Protein AF-A0A7W0QUP5-F1 (afdb_monomer_lite)

Sequence (175 aa):
MPSLPTTVEDLLADPPVVPLPRVHATVRRSDELLGGMLLGGAVVVSLSELVLAGSGELSAFILVAVVASASLLRGRLFPAVRHRAPLLVTGVVGLAAVTVGTLGMAPDMRLSVIVPVLVVLAALVLAAGYAYQNRPPSPYVGRISDILDIVLVVAVVPVACAVLGLYGYFRSLGG

Foldseek 3Di:
DPDDDPDPVSVVDDDDDDDPVVVVVVVVVVVVVLLVVLLVVLVVLLVQLLVLLQVLDPLSLVLLQLQLLLLLLVLVVDPDVSSSVSSPVSSVSNLVSNLVSLPPDDPVSSCVRNVVSVVSVVVSVVVVVVVVPPDDPDPVVNVVSVVSSVVSVVVSVVSVCVVVCVVVVVVVVVD

Secondary structure (DSSP, 8-state):
-PPPP-SHHHHH--PPPPPHHHHHHHHHHHHHHHHHHHHHHHHHHHHHHHHHHTT--HHHHHHHHHHHHHHHHHHHH-SSHHHHHHHHHHHHHHHHHHHHHGGGS-HHHHHHHHHHHHHHHHHHHHHHHHHHSSSPPPHHHHHHHHHHHHHHHHHHHHHHHHHTTHHHHHHHHH-

Radius of gyration: 22.05 Å; chains: 1; bounding box: 61×41×65 Å

Structure (mmCIF, N/CA/C/O backbone):
data_AF-A0A7W0QUP5-F1
#
_entry.id   AF-A0A7W0QUP5-F1
#
loop_
_atom_site.group_PDB
_atom_site.id
_atom_site.type_symbol
_atom_site.label_atom_id
_atom_site.label_alt_id
_atom_site.label_comp_id
_atom_site.la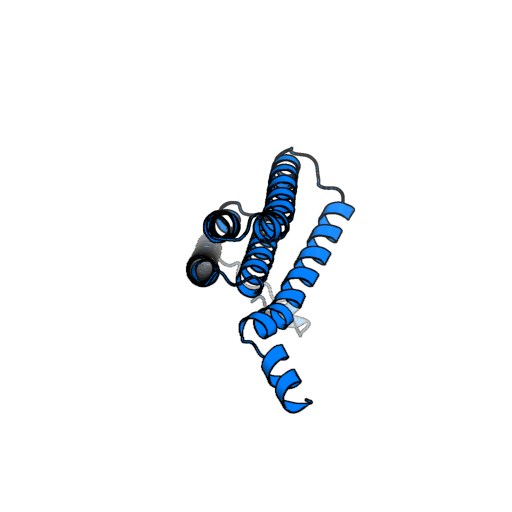bel_asym_id
_atom_site.label_entity_id
_atom_site.label_seq_id
_atom_site.pdbx_PDB_ins_code
_atom_site.Cartn_x
_atom_site.Cartn_y
_atom_site.Cartn_z
_atom_site.occupancy
_atom_site.B_iso_or_equiv
_atom_site.auth_seq_id
_atom_site.auth_comp_id
_atom_site.auth_asym_id
_atom_site.auth_atom_id
_atom_site.pdbx_PDB_model_num
ATOM 1 N N . MET A 1 1 ? -20.511 -13.174 20.845 1.00 61.72 1 MET A N 1
ATOM 2 C CA . MET A 1 1 ? -21.524 -12.618 19.927 1.00 61.72 1 MET A CA 1
ATOM 3 C C . MET A 1 1 ? -22.841 -12.571 20.676 1.00 61.72 1 MET A C 1
ATOM 5 O O . MET A 1 1 ? -23.100 -13.543 21.380 1.00 61.72 1 MET A O 1
ATOM 9 N N . PRO A 1 2 ? -23.617 -11.478 20.603 1.00 72.00 2 PRO A N 1
ATOM 10 C CA . PRO A 1 2 ? -24.980 -11.487 21.122 1.00 72.00 2 PRO A CA 1
ATOM 11 C C . PRO A 1 2 ? -25.784 -12.531 20.340 1.00 72.00 2 PRO A C 1
ATOM 13 O O . PRO A 1 2 ? -25.730 -12.551 19.109 1.00 72.00 2 PRO A O 1
ATOM 16 N N . SER A 1 3 ? -26.452 -13.445 21.040 1.00 79.00 3 SER A N 1
ATOM 17 C CA . SER A 1 3 ? -27.386 -14.375 20.410 1.00 79.00 3 SER A CA 1
ATOM 18 C C . SER A 1 3 ? -28.571 -13.575 19.885 1.00 79.00 3 SER A C 1
ATOM 20 O O . SER A 1 3 ? -29.160 -12.787 20.624 1.00 79.00 3 SER A O 1
ATOM 22 N N . LEU A 1 4 ? -28.897 -13.749 18.605 1.00 81.19 4 LEU A N 1
ATOM 23 C CA . LEU A 1 4 ? -30.141 -13.215 18.065 1.00 81.19 4 LEU A CA 1
ATOM 24 C C . LEU A 1 4 ? -31.293 -13.958 18.751 1.00 81.19 4 LEU A C 1
ATOM 26 O O . LEU A 1 4 ? -31.277 -15.191 18.728 1.00 81.19 4 LEU A O 1
ATOM 30 N N . PRO A 1 5 ? -32.250 -13.252 19.377 1.00 83.12 5 PRO A N 1
ATOM 31 C CA . PRO A 1 5 ? -33.399 -13.906 19.977 1.00 83.12 5 PRO A CA 1
ATOM 32 C C . PRO A 1 5 ? -34.173 -14.607 18.863 1.00 83.12 5 PRO A C 1
ATOM 34 O O . PRO A 1 5 ? -34.521 -13.996 17.851 1.00 83.12 5 PRO A O 1
ATOM 37 N N . THR A 1 6 ? -34.384 -15.910 19.021 1.00 89.38 6 THR A N 1
ATOM 38 C CA . THR A 1 6 ? -35.108 -16.725 18.028 1.00 89.38 6 THR A CA 1
ATOM 39 C C . THR A 1 6 ? -36.518 -17.072 18.488 1.00 89.38 6 THR A C 1
ATOM 41 O O . THR A 1 6 ? -37.324 -17.557 17.698 1.00 89.38 6 THR A O 1
ATOM 44 N N . THR A 1 7 ? -36.829 -16.777 19.751 1.00 88.75 7 THR A N 1
ATOM 45 C CA . THR A 1 7 ? -38.114 -17.039 20.396 1.00 88.75 7 THR A CA 1
ATOM 46 C C . THR A 1 7 ? -38.653 -15.781 21.080 1.00 88.75 7 THR A C 1
ATOM 48 O O . THR A 1 7 ? -37.922 -14.815 21.312 1.00 88.75 7 THR A O 1
ATOM 51 N N . VAL A 1 8 ? -39.953 -15.777 21.388 1.00 84.56 8 VAL A N 1
ATOM 52 C CA . VAL A 1 8 ? -40.603 -14.677 22.123 1.00 84.56 8 VAL A CA 1
ATOM 53 C C . VAL A 1 8 ? -40.108 -14.643 23.571 1.00 84.56 8 VAL A C 1
ATOM 55 O O . VAL A 1 8 ? -39.886 -13.568 24.120 1.00 84.56 8 VAL A O 1
ATOM 58 N N . GLU A 1 9 ? -39.844 -15.806 24.165 1.00 84.00 9 GLU A N 1
ATOM 59 C CA . GLU A 1 9 ? -39.216 -15.935 25.477 1.00 84.00 9 GLU A CA 1
ATOM 60 C C . GLU A 1 9 ? -37.816 -15.301 25.521 1.00 84.00 9 GLU A C 1
ATOM 62 O O . GLU A 1 9 ? -37.514 -14.602 26.485 1.00 84.00 9 GLU A O 1
ATOM 67 N N . ASP A 1 10 ? -36.993 -15.450 24.475 1.00 82.25 10 ASP A N 1
ATOM 68 C CA . ASP A 1 10 ? -35.675 -14.792 24.396 1.00 82.25 10 ASP A CA 1
ATOM 69 C C . ASP A 1 10 ? -35.771 -13.257 24.312 1.00 82.25 10 ASP A C 1
ATOM 71 O O . ASP A 1 10 ? -34.839 -12.566 24.719 1.00 82.25 10 ASP A O 1
ATOM 75 N N . LEU A 1 11 ? -36.870 -12.708 23.776 1.00 81.19 11 LEU A N 1
ATOM 76 C CA . LEU A 1 11 ? -37.118 -11.257 23.744 1.00 81.19 11 LEU A CA 1
ATOM 77 C C . LEU A 1 11 ? -37.536 -10.707 25.111 1.00 81.19 11 LEU A C 1
ATOM 79 O O . LEU A 1 11 ? -37.301 -9.534 25.395 1.00 81.19 11 LEU A O 1
ATOM 83 N N . LEU A 1 12 ? -38.190 -11.535 25.926 1.00 84.44 12 LEU A N 1
ATOM 84 C CA . LEU A 1 12 ? -38.629 -11.187 27.278 1.00 84.44 12 LEU A CA 1
ATOM 85 C C . LEU A 1 12 ? -37.559 -11.486 28.333 1.00 84.44 12 LEU A C 1
ATOM 87 O O . LEU A 1 12 ? -37.640 -10.975 29.450 1.00 84.44 12 LEU A O 1
ATOM 91 N N . ALA A 1 13 ? -36.569 -12.309 27.993 1.00 80.69 13 ALA A N 1
ATOM 92 C CA . ALA A 1 13 ? -35.418 -12.563 28.834 1.00 80.69 13 ALA A CA 1
ATOM 93 C C . ALA A 1 13 ? -34.592 -11.278 29.002 1.00 80.69 13 ALA A C 1
ATOM 95 O O . ALA A 1 13 ? -34.203 -10.646 28.022 1.00 80.69 13 ALA A O 1
ATOM 96 N N . ASP A 1 14 ? -34.290 -10.917 30.251 1.00 78.94 14 ASP A N 1
ATOM 97 C CA . ASP A 1 14 ? -33.365 -9.830 30.586 1.00 78.94 14 ASP A CA 1
ATOM 98 C C . ASP A 1 14 ? -31.997 -10.438 30.940 1.00 78.94 14 ASP A C 1
ATOM 100 O O . ASP A 1 14 ? -31.777 -10.868 32.082 1.00 78.94 14 ASP A O 1
ATOM 104 N N . PRO A 1 15 ? -31.089 -10.617 29.958 1.00 76.81 15 PRO A N 1
ATOM 105 C CA . PRO A 1 15 ? -29.811 -11.254 30.212 1.00 76.81 15 PRO A CA 1
ATOM 106 C C . PRO A 1 15 ? -28.961 -10.397 31.161 1.00 76.81 15 PRO A C 1
ATOM 108 O O . PRO A 1 15 ? -28.947 -9.169 31.061 1.00 76.81 15 PRO A O 1
ATOM 111 N N . PRO A 1 16 ? -28.176 -11.024 32.054 1.00 78.06 16 PRO A N 1
ATOM 112 C CA . PRO A 1 16 ? -27.362 -10.296 33.014 1.00 78.06 16 PRO A CA 1
ATOM 113 C C . PRO A 1 16 ? -26.367 -9.371 32.303 1.00 78.06 16 PRO A C 1
ATOM 115 O O . PRO A 1 16 ? -25.574 -9.805 31.460 1.00 78.06 16 PRO A O 1
ATOM 118 N N . VAL A 1 17 ? -26.387 -8.090 32.680 1.00 79.75 17 VAL A N 1
ATOM 119 C CA . VAL A 1 17 ? -25.511 -7.061 32.111 1.00 79.75 17 VAL A CA 1
ATOM 120 C C . VAL A 1 17 ? -24.048 -7.439 32.342 1.00 79.75 17 VAL A C 1
ATOM 122 O O . VAL A 1 17 ? -23.596 -7.632 33.474 1.00 79.75 17 VAL A O 1
ATOM 125 N N . VAL A 1 18 ? -23.279 -7.537 31.256 1.00 83.81 18 VAL A N 1
ATOM 126 C CA . VAL A 1 18 ? -21.849 -7.849 31.333 1.00 83.81 18 VAL A CA 1
ATOM 127 C C . VAL A 1 18 ? -21.116 -6.688 32.023 1.00 83.81 18 VAL A C 1
ATOM 129 O O . VAL A 1 18 ? -21.274 -5.541 31.602 1.00 83.81 18 VAL A O 1
ATOM 132 N N . PRO A 1 19 ? -20.267 -6.945 33.037 1.00 88.19 19 PRO A N 1
ATOM 133 C CA . PRO A 1 19 ? -19.522 -5.887 33.711 1.00 88.19 19 PRO A CA 1
ATOM 134 C C . PRO A 1 19 ? -18.659 -5.078 32.730 1.00 88.19 19 PRO A C 1
ATOM 136 O O . PRO A 1 19 ? -17.838 -5.657 32.011 1.00 88.19 19 PRO A O 1
ATOM 139 N N . LEU A 1 20 ? -18.772 -3.743 32.759 1.00 87.25 20 LEU A N 1
ATOM 140 C CA . LEU A 1 20 ? -17.989 -2.829 31.908 1.00 87.25 20 LEU A CA 1
ATOM 141 C C . LEU A 1 20 ? -16.476 -3.133 31.88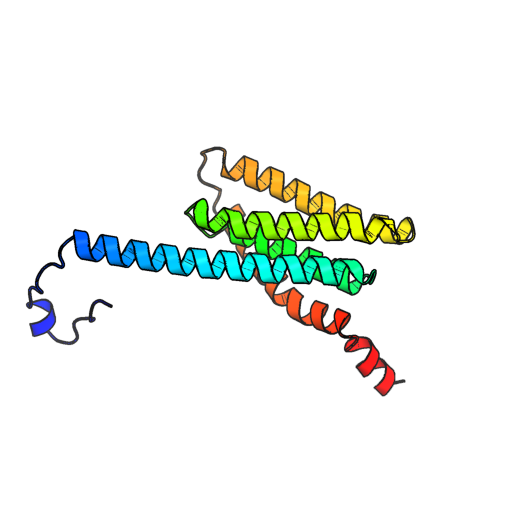7 1.00 87.25 20 LEU A C 1
ATOM 143 O O . LEU A 1 20 ? -15.901 -3.154 30.796 1.00 87.25 20 LEU A O 1
ATOM 147 N N . PRO A 1 21 ? -15.809 -3.461 33.019 1.00 91.62 21 PRO A N 1
ATOM 148 C CA . PRO A 1 21 ? -14.379 -3.780 33.002 1.00 91.62 21 PRO A CA 1
ATOM 149 C C . PRO A 1 21 ? -14.029 -4.988 32.122 1.00 91.62 21 PRO A C 1
ATOM 151 O O . PRO A 1 21 ? -12.985 -4.999 31.468 1.00 91.62 21 PRO A O 1
ATOM 154 N N . ARG A 1 22 ? -14.909 -5.998 32.056 1.00 87.62 22 ARG A N 1
ATOM 155 C CA . ARG A 1 22 ? -14.710 -7.185 31.208 1.00 87.62 22 ARG A CA 1
ATOM 156 C C . ARG A 1 22 ? -14.857 -6.849 29.728 1.00 87.62 22 ARG A C 1
ATOM 158 O O . ARG A 1 22 ? -14.081 -7.349 28.911 1.00 87.62 22 ARG A O 1
ATOM 165 N N . VAL A 1 23 ? -15.809 -5.983 29.384 1.00 88.94 23 VAL A N 1
ATOM 166 C CA . VAL A 1 23 ? -15.987 -5.499 28.008 1.00 88.94 23 VAL A CA 1
ATOM 167 C C . VAL A 1 23 ? -14.752 -4.712 27.567 1.00 88.94 23 VAL A C 1
ATOM 169 O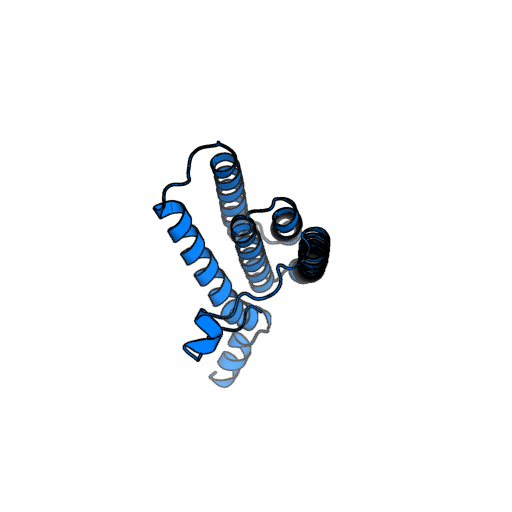 O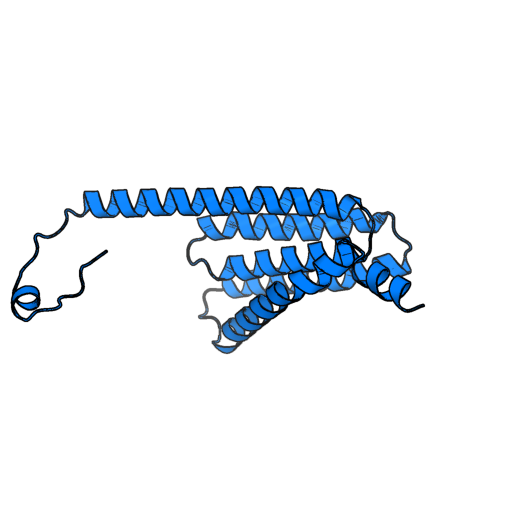 . VAL A 1 23 ? -14.168 -5.036 26.536 1.00 88.94 23 VAL A O 1
ATOM 172 N N . HIS A 1 24 ? -14.278 -3.762 28.379 1.00 90.81 24 HIS A N 1
ATOM 173 C CA . HIS A 1 24 ? -13.074 -2.983 28.070 1.00 90.81 24 HIS A CA 1
ATOM 174 C C . HIS A 1 24 ? -11.824 -3.852 27.898 1.00 90.81 24 HIS A C 1
ATOM 176 O O . HIS A 1 24 ? -11.067 -3.644 26.950 1.00 90.81 24 HIS A O 1
ATOM 182 N N . ALA A 1 25 ? -11.622 -4.856 28.757 1.00 91.44 25 ALA A N 1
ATOM 183 C CA . ALA A 1 25 ? -10.506 -5.792 28.620 1.00 91.44 25 ALA A CA 1
ATOM 184 C C . ALA A 1 25 ? -10.577 -6.593 27.306 1.00 91.44 25 ALA A C 1
ATOM 186 O O . ALA A 1 25 ? -9.564 -6.779 26.632 1.00 91.44 25 ALA A O 1
ATOM 187 N N . THR A 1 26 ? -11.778 -7.021 26.910 1.00 89.12 26 THR A N 1
ATOM 188 C CA . THR A 1 26 ? -11.998 -7.781 25.669 1.00 89.12 26 THR A CA 1
ATOM 189 C C . THR A 1 26 ? -11.769 -6.919 24.426 1.00 89.12 26 THR A C 1
ATOM 191 O O . THR A 1 26 ? -11.104 -7.357 23.484 1.00 89.12 26 THR A O 1
ATOM 194 N N . VAL A 1 27 ? -12.262 -5.675 24.432 1.00 90.75 27 VAL A N 1
ATOM 195 C CA . VAL A 1 27 ? -12.037 -4.700 23.352 1.00 90.75 27 VAL A CA 1
ATOM 196 C C . VAL A 1 27 ? -10.551 -4.394 23.215 1.00 90.75 27 VAL A C 1
ATOM 198 O O . VAL A 1 27 ? -10.016 -4.472 22.114 1.00 90.75 27 VAL A O 1
ATOM 201 N N . ARG A 1 28 ? -9.861 -4.134 24.330 1.00 90.88 28 ARG A N 1
ATOM 202 C CA . ARG A 1 28 ? -8.423 -3.856 24.332 1.00 90.88 28 ARG A CA 1
ATOM 203 C C . ARG A 1 28 ? -7.610 -5.015 23.758 1.00 90.88 28 ARG A C 1
ATOM 205 O O . ARG A 1 28 ? -6.756 -4.789 22.913 1.00 90.88 28 ARG A O 1
ATOM 212 N N . ARG A 1 29 ? -7.892 -6.254 24.170 1.00 91.44 29 ARG A N 1
ATOM 213 C CA . ARG A 1 29 ? -7.196 -7.432 23.630 1.00 91.44 29 ARG A CA 1
ATOM 214 C C . ARG A 1 29 ? -7.430 -7.594 22.127 1.00 91.44 29 ARG A C 1
ATOM 216 O O . ARG A 1 29 ? -6.516 -7.965 21.401 1.00 91.44 29 ARG A O 1
ATOM 223 N N . SER A 1 30 ? -8.647 -7.318 21.665 1.00 90.75 30 SER A N 1
ATOM 224 C CA . SER A 1 30 ? -8.980 -7.369 20.237 1.00 90.75 30 SER A CA 1
ATO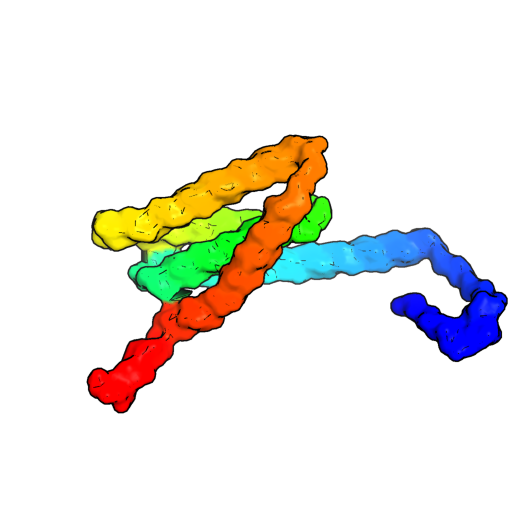M 225 C C . SER A 1 30 ? -8.238 -6.284 19.450 1.00 90.75 30 SER A C 1
ATOM 227 O O . SER A 1 30 ? -7.725 -6.560 18.369 1.00 90.75 30 SER A O 1
ATOM 229 N N . ASP A 1 31 ? -8.123 -5.081 20.016 1.00 89.44 31 ASP A N 1
ATOM 230 C CA . ASP A 1 31 ? -7.366 -3.966 19.440 1.00 89.44 31 ASP A CA 1
ATOM 231 C C . ASP A 1 31 ? -5.861 -4.272 19.353 1.00 89.44 31 ASP A C 1
ATOM 233 O O . ASP A 1 31 ? -5.237 -4.034 18.320 1.00 89.44 31 ASP A O 1
ATOM 237 N N . GLU A 1 32 ? -5.289 -4.881 20.397 1.00 89.81 32 GLU A N 1
ATOM 238 C CA . GLU A 1 32 ? -3.888 -5.321 20.429 1.00 89.81 32 GLU A CA 1
ATOM 239 C C . GLU A 1 32 ? -3.606 -6.412 19.380 1.00 89.81 32 GLU A C 1
ATOM 241 O O . GLU A 1 32 ? -2.605 -6.334 18.666 1.00 89.81 32 GLU A O 1
ATOM 246 N N . LEU A 1 33 ? -4.500 -7.398 19.232 1.00 93.06 33 LEU A N 1
ATOM 247 C CA . LEU A 1 33 ? -4.378 -8.442 18.208 1.00 93.06 33 LEU A CA 1
ATOM 248 C C . LEU A 1 33 ? -4.469 -7.867 16.790 1.00 93.06 33 LEU A C 1
ATOM 250 O O . LEU A 1 33 ? -3.644 -8.208 15.943 1.00 93.06 33 LEU A O 1
ATOM 254 N N . LEU A 1 34 ? -5.435 -6.978 16.539 1.00 89.94 34 LEU A N 1
ATOM 255 C CA . LEU A 1 34 ? -5.582 -6.309 15.247 1.00 89.94 34 LEU A CA 1
ATOM 256 C C . LEU A 1 34 ? -4.342 -5.470 14.920 1.00 89.94 34 LEU A C 1
ATOM 258 O O . LEU A 1 34 ? -3.799 -5.583 13.823 1.00 89.94 34 LEU A O 1
ATOM 262 N N . GLY A 1 35 ? -3.857 -4.683 15.882 1.00 89.31 35 GLY A N 1
ATOM 263 C CA . GLY A 1 35 ? -2.638 -3.892 15.727 1.00 89.31 35 GLY A CA 1
ATOM 264 C C . GLY A 1 35 ? -1.420 -4.764 15.416 1.00 89.31 35 GLY A C 1
ATOM 265 O O . GLY A 1 35 ? -0.651 -4.441 14.512 1.00 89.31 35 GLY A O 1
ATOM 266 N N . GLY A 1 36 ? -1.278 -5.904 16.099 1.00 90.31 36 GLY A N 1
ATOM 267 C CA . GLY A 1 36 ? -0.222 -6.882 15.835 1.00 90.31 36 GLY A CA 1
ATOM 268 C C . GLY A 1 36 ? -0.296 -7.487 14.430 1.00 90.31 36 GLY A C 1
ATOM 269 O O . GLY A 1 36 ? 0.723 -7.558 13.746 1.00 90.31 36 GLY A O 1
ATOM 270 N N . MET A 1 37 ? -1.490 -7.868 13.965 1.00 92.25 37 MET A N 1
ATOM 271 C CA . MET A 1 37 ? -1.693 -8.394 12.607 1.00 92.25 37 MET A CA 1
ATOM 272 C C . MET A 1 37 ? -1.382 -7.349 11.531 1.00 92.25 37 MET A C 1
ATOM 274 O O . MET A 1 37 ? -0.710 -7.662 10.548 1.00 92.25 37 MET A O 1
ATOM 278 N N . LEU A 1 38 ? -1.829 -6.105 11.726 1.00 90.25 38 LEU A N 1
ATOM 279 C CA . LEU A 1 38 ? -1.558 -5.004 10.802 1.00 90.25 38 LEU A CA 1
ATOM 280 C C . LEU A 1 38 ? -0.066 -4.677 10.736 1.00 90.25 38 LEU A C 1
ATOM 282 O O . LEU A 1 38 ? 0.468 -4.507 9.645 1.00 90.25 38 LEU A O 1
ATOM 286 N N . LEU A 1 39 ? 0.616 -4.630 11.883 1.00 90.75 39 LEU A N 1
ATOM 287 C CA . LEU A 1 39 ? 2.056 -4.387 11.945 1.00 90.75 39 LEU A CA 1
ATOM 288 C C . LEU A 1 39 ? 2.838 -5.535 11.301 1.00 90.75 39 LEU A C 1
ATOM 290 O O . LEU A 1 39 ? 3.713 -5.286 10.476 1.00 90.75 39 LEU A O 1
ATOM 294 N N . GLY A 1 40 ? 2.506 -6.785 11.629 1.00 92.44 40 GLY A N 1
ATOM 295 C CA . GLY A 1 40 ? 3.145 -7.957 11.030 1.00 92.44 40 GLY A CA 1
ATOM 296 C C . GLY A 1 40 ? 2.998 -7.973 9.507 1.00 92.44 40 GLY A C 1
ATOM 297 O O . GLY A 1 40 ? 3.989 -8.125 8.795 1.00 92.44 40 GLY A O 1
ATOM 298 N N . GLY A 1 41 ? 1.785 -7.730 9.000 1.00 92.75 41 GLY A N 1
ATOM 299 C CA . GLY A 1 41 ? 1.530 -7.611 7.564 1.00 92.75 41 GLY A CA 1
ATOM 300 C C . GLY A 1 41 ? 2.308 -6.460 6.922 1.00 92.75 41 GLY A C 1
ATOM 301 O O . GLY A 1 41 ? 2.957 -6.659 5.900 1.00 92.75 41 GLY A O 1
ATOM 302 N N . ALA A 1 42 ? 2.309 -5.284 7.553 1.00 91.50 42 ALA A N 1
ATOM 303 C CA . ALA A 1 42 ? 3.061 -4.114 7.104 1.00 91.50 42 ALA A CA 1
ATOM 304 C C . ALA A 1 42 ? 4.562 -4.414 6.960 1.00 91.50 42 ALA A C 1
ATOM 306 O O . ALA A 1 42 ? 5.166 -4.087 5.938 1.00 91.50 42 ALA A O 1
ATOM 307 N N . VAL A 1 43 ? 5.168 -5.092 7.939 1.00 94.81 43 VAL A N 1
ATOM 308 C CA . VAL A 1 43 ? 6.587 -5.481 7.893 1.00 94.81 43 VAL A CA 1
ATOM 309 C C . VAL A 1 43 ? 6.861 -6.451 6.745 1.00 94.81 43 VAL A C 1
ATOM 311 O O . VAL A 1 43 ? 7.786 -6.221 5.968 1.00 94.81 43 VAL A O 1
ATOM 314 N N . VAL A 1 44 ? 6.054 -7.507 6.602 1.00 95.88 44 VAL A N 1
ATOM 315 C CA . VAL A 1 44 ? 6.231 -8.511 5.537 1.00 95.88 44 VAL A CA 1
ATOM 316 C C . VAL A 1 44 ? 6.118 -7.878 4.150 1.00 95.88 44 VAL A C 1
ATOM 318 O O . VAL A 1 44 ? 6.954 -8.146 3.284 1.00 95.88 44 VAL A O 1
ATOM 321 N N . VAL A 1 45 ? 5.121 -7.013 3.945 1.00 94.31 45 VAL A N 1
ATOM 322 C CA . VAL A 1 45 ? 4.935 -6.298 2.676 1.00 94.31 45 VAL A CA 1
ATOM 323 C C . VAL A 1 45 ? 6.121 -5.378 2.407 1.00 94.31 45 VAL A C 1
ATOM 325 O O . VAL A 1 45 ? 6.724 -5.488 1.346 1.00 94.31 45 VAL A O 1
ATOM 328 N N . SER A 1 46 ? 6.529 -4.563 3.382 1.00 93.06 46 SER A N 1
ATOM 329 C CA . SER A 1 46 ? 7.649 -3.621 3.213 1.00 93.06 46 SER A CA 1
ATOM 330 C C . SER A 1 46 ? 8.953 -4.338 2.842 1.00 93.06 46 SER A C 1
ATOM 332 O O . SER A 1 46 ? 9.685 -3.898 1.961 1.00 93.06 46 SER A O 1
ATOM 334 N N . LEU A 1 47 ? 9.248 -5.475 3.484 1.00 95.50 47 LEU A N 1
ATOM 335 C CA . LEU A 1 47 ? 10.424 -6.283 3.148 1.00 95.50 47 LEU A CA 1
ATOM 336 C C . LEU A 1 47 ? 10.329 -6.865 1.734 1.00 95.50 47 LEU A C 1
ATOM 338 O O . LEU A 1 47 ? 11.312 -6.846 0.997 1.00 95.50 47 LEU A O 1
ATOM 342 N N . SER A 1 48 ? 9.148 -7.342 1.342 1.00 93.75 48 SER A N 1
ATOM 343 C CA . SER A 1 48 ? 8.911 -7.876 -0.003 1.00 93.75 48 SER A CA 1
ATOM 344 C C . SER A 1 48 ? 9.079 -6.798 -1.074 1.00 93.75 48 SER A C 1
ATOM 346 O O . SER A 1 48 ? 9.701 -7.051 -2.101 1.00 93.75 48 SER A O 1
ATOM 348 N N . GLU A 1 49 ? 8.591 -5.582 -0.823 1.00 93.00 49 GLU A N 1
ATOM 349 C CA . GLU A 1 49 ? 8.752 -4.429 -1.714 1.00 93.00 49 GLU A CA 1
ATOM 350 C C . GLU A 1 49 ? 10.225 -4.056 -1.905 1.00 93.00 49 GLU A C 1
ATOM 352 O O . GLU A 1 49 ? 10.651 -3.821 -3.034 1.00 93.00 49 GLU A O 1
ATOM 357 N N . LEU A 1 50 ? 11.020 -4.057 -0.830 1.00 92.62 50 LEU A N 1
ATOM 358 C CA . LEU A 1 50 ? 12.459 -3.783 -0.898 1.00 92.62 50 LEU A CA 1
ATOM 359 C C . LEU A 1 50 ? 13.207 -4.837 -1.720 1.00 92.62 50 LEU A C 1
ATOM 361 O O . LEU A 1 50 ? 14.035 -4.487 -2.561 1.00 92.62 50 LEU A O 1
ATOM 365 N N . VAL A 1 51 ? 12.898 -6.119 -1.506 1.00 93.38 51 VAL A N 1
ATOM 366 C CA . VAL A 1 51 ? 13.476 -7.219 -2.293 1.00 93.38 51 VAL A CA 1
ATOM 367 C C . VAL A 1 51 ? 13.104 -7.069 -3.767 1.00 93.38 51 VAL A C 1
ATOM 369 O O . VAL A 1 51 ? 13.967 -7.177 -4.637 1.00 93.38 51 VAL A O 1
ATOM 372 N N . LEU A 1 52 ? 11.835 -6.774 -4.053 1.00 90.50 52 LEU A N 1
ATOM 373 C CA . LEU A 1 52 ? 11.336 -6.681 -5.418 1.00 90.50 52 LEU A CA 1
ATOM 374 C C . LEU A 1 52 ? 11.897 -5.458 -6.154 1.00 90.50 52 LEU A C 1
ATOM 376 O O . LEU A 1 52 ? 12.302 -5.576 -7.308 1.00 90.50 52 LEU A O 1
ATOM 380 N N . ALA A 1 53 ? 12.016 -4.312 -5.483 1.00 88.69 53 ALA A N 1
ATOM 381 C CA . ALA A 1 53 ? 12.659 -3.120 -6.032 1.00 88.69 53 ALA A CA 1
ATOM 382 C C . ALA A 1 53 ? 14.148 -3.345 -6.360 1.00 88.69 53 ALA A C 1
ATOM 384 O O . ALA A 1 53 ? 14.681 -2.711 -7.269 1.00 88.69 53 ALA A O 1
ATOM 385 N N . GLY A 1 54 ? 14.810 -4.277 -5.666 1.00 86.88 54 GLY A N 1
ATOM 386 C CA . GLY A 1 54 ? 16.189 -4.678 -5.947 1.00 86.88 54 GLY A CA 1
ATOM 387 C C . GLY A 1 54 ? 16.374 -5.478 -7.242 1.00 86.88 54 GLY A C 1
ATOM 388 O O . GLY A 1 54 ? 17.497 -5.563 -7.731 1.00 86.88 54 GLY A O 1
ATOM 389 N N . SER A 1 55 ? 15.306 -6.040 -7.822 1.00 87.00 55 SER A N 1
ATOM 390 C CA . SER A 1 55 ? 15.389 -6.818 -9.072 1.00 87.00 55 SER A CA 1
ATOM 391 C C . SER A 1 55 ? 15.740 -5.970 -10.300 1.00 87.00 55 SER A C 1
ATOM 393 O O . SER A 1 55 ? 16.273 -6.491 -11.274 1.00 87.00 55 SER A O 1
ATOM 395 N N . GLY A 1 56 ? 15.440 -4.665 -10.269 1.00 81.62 56 GLY A N 1
ATOM 396 C CA . GLY A 1 56 ? 15.630 -3.778 -11.417 1.00 81.62 56 GLY A CA 1
ATOM 397 C C . GLY A 1 56 ? 14.680 -4.056 -12.588 1.00 81.62 56 GLY A C 1
ATOM 398 O O . GLY A 1 56 ? 14.890 -3.526 -13.677 1.00 81.62 56 GLY A O 1
ATOM 399 N N . GLU A 1 57 ? 13.638 -4.867 -12.404 1.00 84.94 57 GLU A N 1
ATOM 400 C CA . GLU A 1 57 ? 12.655 -5.144 -13.450 1.00 84.94 57 GLU A CA 1
ATOM 401 C C . GLU A 1 57 ? 11.517 -4.114 -13.448 1.00 84.94 57 GLU A C 1
ATOM 403 O O . GLU A 1 57 ? 11.014 -3.692 -12.406 1.00 84.94 57 GLU A O 1
ATOM 408 N N . LEU A 1 58 ? 11.048 -3.727 -14.638 1.00 85.25 58 LEU A N 1
ATOM 409 C CA . LEU A 1 58 ? 9.938 -2.776 -14.761 1.00 85.25 58 LEU A CA 1
ATOM 410 C C . LEU A 1 58 ? 8.634 -3.334 -14.163 1.00 85.25 58 LEU A C 1
ATOM 412 O O . LEU A 1 58 ? 7.914 -2.619 -13.469 1.00 85.25 58 LEU A O 1
ATOM 416 N N . SER A 1 59 ? 8.341 -4.615 -14.403 1.00 88.06 59 SER A N 1
ATOM 417 C CA . SER A 1 59 ? 7.184 -5.331 -13.842 1.00 88.06 59 SER A CA 1
ATOM 418 C C . SER A 1 59 ? 7.197 -5.314 -12.311 1.00 88.06 59 SER A C 1
ATOM 420 O O . SER A 1 59 ? 6.166 -5.054 -11.689 1.00 88.06 59 SER A O 1
ATOM 422 N N . ALA A 1 60 ? 8.370 -5.531 -11.712 1.00 89.69 60 ALA A N 1
ATOM 423 C CA . ALA A 1 60 ? 8.593 -5.455 -10.275 1.00 89.69 60 ALA A CA 1
ATOM 424 C C . ALA A 1 60 ? 8.279 -4.059 -9.726 1.00 89.69 60 ALA A C 1
ATOM 426 O O . ALA A 1 60 ? 7.510 -3.936 -8.773 1.00 89.69 60 ALA A O 1
ATOM 427 N N . PHE A 1 61 ? 8.794 -3.000 -10.359 1.00 88.56 61 PHE A N 1
ATOM 428 C CA . PHE A 1 61 ? 8.505 -1.627 -9.938 1.00 88.56 61 PHE A CA 1
ATOM 429 C C . PHE A 1 61 ? 7.021 -1.271 -10.033 1.00 88.56 61 PHE A C 1
ATOM 431 O O . PHE A 1 61 ? 6.496 -0.617 -9.131 1.00 88.56 61 PHE A O 1
ATOM 438 N N . ILE A 1 62 ? 6.328 -1.732 -11.078 1.00 88.94 62 ILE A N 1
ATOM 439 C CA . ILE A 1 62 ? 4.879 -1.539 -11.211 1.00 88.94 62 ILE A CA 1
ATOM 440 C C . ILE A 1 62 ? 4.147 -2.241 -10.063 1.00 88.94 62 ILE A C 1
ATOM 442 O O . ILE A 1 62 ? 3.273 -1.633 -9.446 1.00 88.94 62 ILE A O 1
ATOM 446 N N . LEU A 1 63 ? 4.514 -3.485 -9.733 1.00 90.44 63 LEU A N 1
ATOM 447 C CA . LEU A 1 63 ? 3.874 -4.219 -8.641 1.00 90.44 63 LEU A CA 1
ATOM 448 C C . LEU A 1 63 ? 4.061 -3.508 -7.298 1.00 90.44 63 LEU A C 1
ATOM 450 O O . LEU A 1 63 ? 3.081 -3.311 -6.580 1.00 90.44 63 LEU A O 1
ATOM 454 N N . VAL A 1 64 ? 5.287 -3.071 -6.987 1.00 92.06 64 VAL A N 1
ATOM 455 C CA . VAL A 1 64 ? 5.570 -2.309 -5.761 1.00 92.06 64 VAL A CA 1
ATOM 456 C C . VAL A 1 64 ? 4.754 -1.019 -5.729 1.00 92.06 64 VAL A C 1
ATOM 458 O O . VAL A 1 64 ? 4.119 -0.727 -4.722 1.00 92.06 64 VAL A O 1
ATOM 461 N N . ALA A 1 65 ? 4.696 -0.266 -6.830 1.00 88.75 65 ALA A N 1
ATOM 462 C CA . ALA A 1 65 ? 3.925 0.973 -6.884 1.00 88.75 65 ALA A CA 1
ATOM 463 C C . ALA A 1 65 ? 2.419 0.739 -6.650 1.00 88.75 65 ALA A C 1
ATOM 465 O O . ALA A 1 65 ? 1.784 1.512 -5.927 1.00 88.75 65 ALA A O 1
ATOM 466 N N . VAL A 1 66 ? 1.845 -0.331 -7.213 1.00 90.00 66 VAL A N 1
ATOM 467 C CA . VAL A 1 66 ? 0.433 -0.702 -7.005 1.00 90.00 66 VAL A CA 1
ATOM 468 C C . VAL A 1 66 ? 0.171 -1.079 -5.545 1.00 90.00 66 VAL A C 1
ATOM 470 O O . VAL A 1 66 ? -0.770 -0.558 -4.942 1.00 90.00 66 VAL A O 1
ATOM 473 N N . VAL A 1 67 ? 1.005 -1.941 -4.957 1.00 92.19 67 VAL A N 1
ATOM 474 C CA . VAL A 1 67 ? 0.847 -2.411 -3.569 1.00 92.19 67 VAL A CA 1
ATOM 475 C C . VAL A 1 67 ? 1.051 -1.273 -2.566 1.00 92.19 67 VAL A C 1
ATOM 477 O O . VAL A 1 67 ? 0.253 -1.125 -1.633 1.00 92.19 67 VAL A O 1
ATOM 480 N N . ALA A 1 68 ? 2.042 -0.414 -2.796 1.00 90.25 68 ALA A N 1
ATOM 481 C CA . ALA A 1 68 ? 2.291 0.763 -1.978 1.00 90.25 68 ALA A CA 1
ATOM 482 C C . ALA A 1 68 ? 1.103 1.737 -2.020 1.00 90.25 68 ALA A C 1
ATOM 484 O O . ALA A 1 68 ? 0.636 2.202 -0.977 1.00 90.25 68 ALA A O 1
ATOM 485 N N . SER A 1 69 ? 0.549 1.987 -3.213 1.00 86.12 69 SER A N 1
ATOM 486 C CA . SER A 1 69 ? -0.636 2.837 -3.397 1.00 86.12 69 SER A CA 1
ATOM 487 C C . SER A 1 69 ? -1.864 2.273 -2.678 1.00 86.12 69 SER A C 1
ATOM 489 O O . SER A 1 69 ? -2.558 3.011 -1.976 1.00 86.12 69 SER A O 1
ATOM 491 N N . ALA A 1 70 ? -2.110 0.965 -2.795 1.00 88.38 70 ALA A N 1
ATOM 492 C CA . ALA A 1 70 ? -3.214 0.294 -2.108 1.00 88.38 70 ALA A CA 1
ATOM 493 C C . ALA A 1 70 ? -3.056 0.367 -0.579 1.00 88.38 70 ALA A C 1
ATOM 495 O O . ALA A 1 70 ? -4.000 0.693 0.140 1.00 88.38 70 ALA A O 1
ATOM 496 N N . SER A 1 71 ? -1.844 0.146 -0.064 1.00 87.06 71 SER A N 1
ATOM 497 C CA . SER A 1 71 ? -1.549 0.239 1.373 1.00 87.06 71 SER A CA 1
ATOM 498 C C . SER A 1 71 ? -1.832 1.642 1.925 1.00 87.06 71 SER A C 1
ATOM 500 O O . SER A 1 71 ? -2.422 1.787 2.999 1.00 87.06 71 SER A O 1
ATOM 502 N N . LEU A 1 72 ? -1.506 2.686 1.157 1.00 82.69 72 LEU A N 1
ATOM 503 C CA . LEU A 1 72 ? -1.763 4.084 1.521 1.00 82.69 72 LEU A CA 1
ATOM 504 C C . LEU A 1 72 ? -3.261 4.413 1.523 1.00 82.69 72 LEU A C 1
ATOM 506 O O . LEU A 1 72 ? -3.743 5.049 2.465 1.00 82.69 72 LEU A O 1
ATOM 510 N N . LEU A 1 73 ? -4.012 3.951 0.517 1.00 80.44 73 LEU A N 1
ATOM 511 C CA . LEU A 1 73 ? -5.468 4.127 0.466 1.00 80.44 73 LEU A CA 1
ATOM 512 C C . LEU A 1 73 ? -6.163 3.413 1.631 1.00 80.44 73 LEU A C 1
ATOM 514 O O . LEU A 1 73 ? -7.004 4.020 2.301 1.00 80.44 73 LEU A O 1
ATOM 518 N N . ARG A 1 74 ? -5.747 2.183 1.956 1.00 80.56 74 ARG A N 1
ATOM 519 C CA . ARG A 1 74 ? -6.267 1.426 3.107 1.00 80.56 74 ARG A CA 1
ATOM 520 C C . ARG A 1 74 ? -6.020 2.111 4.443 1.00 80.56 74 ARG A C 1
ATOM 522 O O . ARG A 1 74 ? -6.858 2.010 5.337 1.00 80.56 74 ARG A O 1
ATOM 529 N N . GLY A 1 75 ? -4.932 2.870 4.575 1.00 72.19 75 GLY A N 1
ATOM 530 C CA . GLY A 1 75 ? -4.679 3.708 5.747 1.00 72.19 75 GLY A CA 1
ATOM 531 C C . GLY A 1 75 ? -5.811 4.703 6.046 1.00 72.19 75 GLY A C 1
ATOM 532 O O . GLY A 1 75 ? -6.001 5.078 7.200 1.00 72.19 75 GLY A O 1
ATOM 533 N N . ARG A 1 76 ? -6.623 5.104 5.056 1.00 69.00 76 ARG A N 1
ATOM 534 C CA . ARG A 1 76 ? -7.770 6.008 5.272 1.00 69.00 76 ARG A CA 1
ATOM 535 C C . ARG A 1 76 ? -8.973 5.310 5.912 1.00 69.00 76 ARG A C 1
ATOM 537 O O . ARG A 1 76 ? -9.708 5.962 6.653 1.00 69.00 76 ARG A O 1
ATOM 544 N N . LEU A 1 77 ? -9.151 4.009 5.664 1.00 66.38 77 LEU A N 1
ATOM 545 C CA . LEU A 1 77 ? -10.325 3.238 6.095 1.00 66.38 77 LEU A CA 1
ATOM 546 C C . LEU A 1 77 ? -10.376 3.020 7.614 1.00 66.38 77 LEU A C 1
ATOM 548 O O . LEU A 1 77 ? -11.459 2.928 8.185 1.00 66.38 77 LEU A O 1
ATOM 552 N N . PHE A 1 78 ? -9.228 2.977 8.293 1.00 60.97 78 PHE A N 1
ATOM 553 C CA . PHE A 1 78 ? -9.186 2.772 9.744 1.00 60.97 78 PHE A CA 1
ATOM 554 C C . PHE A 1 78 ? -9.463 4.079 10.485 1.00 60.97 78 PHE A C 1
ATOM 556 O O . PHE A 1 78 ? -8.698 5.009 10.299 1.00 60.97 78 PHE A O 1
ATOM 563 N N . PRO A 1 79 ? -10.476 4.212 11.356 1.00 58.66 79 PRO A N 1
ATOM 564 C CA . PRO A 1 79 ? -10.724 5.463 12.085 1.00 58.66 79 PRO A CA 1
ATOM 565 C C . PRO A 1 79 ? -9.606 5.819 13.080 1.00 58.66 79 PRO A C 1
ATOM 567 O O . PRO A 1 79 ? -9.319 6.992 13.311 1.00 58.66 79 PRO A O 1
ATOM 570 N N . ALA A 1 80 ? -8.957 4.806 13.663 1.00 62.75 80 ALA A N 1
ATOM 571 C CA . ALA A 1 80 ? -7.934 4.975 14.689 1.00 62.75 80 ALA A CA 1
ATOM 572 C C . ALA A 1 80 ? -6.534 5.161 14.086 1.00 62.75 80 ALA A C 1
ATOM 574 O O . ALA A 1 80 ? -6.021 4.280 13.398 1.00 62.75 80 ALA A O 1
ATOM 575 N N . VAL A 1 81 ? -5.872 6.272 14.430 1.00 61.59 81 VAL A N 1
ATOM 576 C CA . VAL A 1 81 ? -4.519 6.647 13.963 1.00 61.59 81 VAL A CA 1
ATOM 577 C C . VAL A 1 81 ? -3.479 5.540 14.194 1.00 61.59 81 VAL A C 1
ATOM 579 O O . VAL A 1 81 ? -2.595 5.345 13.364 1.00 61.59 81 VAL A O 1
ATOM 582 N N . ARG A 1 82 ? -3.619 4.766 15.281 1.00 64.25 82 ARG A N 1
ATOM 583 C CA . ARG A 1 82 ? -2.719 3.650 15.625 1.00 64.25 82 ARG A CA 1
ATOM 584 C C . ARG A 1 82 ? -2.701 2.537 14.573 1.00 64.25 82 ARG A C 1
ATOM 586 O O . ARG A 1 82 ? -1.641 1.982 14.315 1.00 64.25 82 ARG A O 1
ATOM 593 N N . HIS A 1 83 ? -3.835 2.276 13.928 1.00 73.31 83 HIS A N 1
ATOM 594 C CA . HIS A 1 83 ? -3.958 1.267 12.868 1.00 73.31 83 HIS A CA 1
ATOM 595 C C . HIS A 1 83 ? -3.601 1.823 11.488 1.00 73.31 83 HIS A C 1
ATOM 597 O O . HIS A 1 83 ? -3.253 1.069 10.585 1.00 73.31 83 HIS A O 1
ATOM 603 N N . ARG A 1 84 ? -3.628 3.155 11.332 1.00 77.88 84 ARG A N 1
ATOM 604 C CA . ARG A 1 84 ? -3.219 3.834 10.094 1.00 77.88 84 ARG A CA 1
ATOM 605 C C . ARG A 1 84 ? -1.708 3.831 9.897 1.00 77.88 84 ARG A C 1
ATOM 607 O O . ARG A 1 84 ? -1.242 3.660 8.776 1.00 77.88 84 ARG A O 1
ATOM 614 N N . ALA A 1 85 ? -0.950 4.050 10.973 1.00 79.38 85 ALA A N 1
ATOM 615 C CA . ALA A 1 85 ? 0.489 4.288 10.889 1.00 79.38 85 ALA A CA 1
ATOM 616 C C . ALA A 1 85 ? 1.275 3.155 10.197 1.00 79.38 85 ALA A C 1
ATOM 618 O O . ALA A 1 85 ? 2.051 3.481 9.302 1.00 79.38 85 ALA A O 1
ATOM 619 N N . PRO A 1 86 ? 1.061 1.857 10.505 1.00 84.75 86 PRO A N 1
ATOM 620 C CA . PRO A 1 86 ? 1.803 0.778 9.850 1.00 84.75 86 PRO A CA 1
ATOM 621 C C . PRO A 1 86 ? 1.586 0.747 8.333 1.00 84.75 86 PRO A C 1
ATOM 623 O O . PRO A 1 86 ? 2.545 0.645 7.578 1.00 84.75 86 PRO A O 1
ATOM 626 N N . LEU A 1 87 ? 0.339 0.918 7.884 1.00 83.50 87 LEU A N 1
ATOM 627 C CA . LEU A 1 87 ? -0.023 0.898 6.464 1.00 83.50 87 LEU A CA 1
ATOM 628 C C . LEU A 1 87 ? 0.542 2.099 5.698 1.00 83.50 87 LEU A C 1
ATOM 630 O O . LEU A 1 87 ? 1.019 1.952 4.573 1.00 83.50 87 LEU A O 1
ATOM 634 N N . LEU A 1 88 ? 0.519 3.283 6.321 1.00 81.69 88 LEU A N 1
ATOM 635 C CA . LEU A 1 88 ? 1.114 4.485 5.742 1.00 81.69 88 LEU A CA 1
ATOM 636 C C . LEU A 1 88 ? 2.631 4.349 5.611 1.00 81.69 88 LEU A C 1
ATOM 638 O O . LEU A 1 88 ? 3.185 4.684 4.568 1.00 81.69 88 LEU A O 1
ATOM 642 N N . VAL A 1 89 ? 3.294 3.833 6.651 1.00 86.19 89 VAL A N 1
ATOM 643 C CA . VAL A 1 89 ? 4.740 3.587 6.632 1.00 86.19 89 VAL A CA 1
ATOM 644 C C . VAL A 1 89 ? 5.093 2.605 5.521 1.00 86.19 89 VAL A C 1
ATOM 646 O O . VAL A 1 89 ? 5.978 2.915 4.732 1.00 86.19 89 VAL A O 1
ATOM 649 N N . THR A 1 90 ? 4.375 1.485 5.401 1.00 88.75 90 THR A N 1
ATOM 650 C CA . THR A 1 90 ? 4.605 0.501 4.333 1.00 88.75 90 THR A CA 1
ATOM 651 C C . THR A 1 90 ? 4.536 1.130 2.955 1.00 88.75 90 THR A C 1
ATOM 653 O O . THR A 1 90 ? 5.494 1.033 2.201 1.00 88.75 90 THR A O 1
ATOM 656 N N . GLY A 1 91 ? 3.465 1.856 2.631 1.00 85.62 91 GLY A N 1
ATOM 657 C CA . GLY A 1 91 ? 3.380 2.433 1.293 1.00 85.62 91 GLY A CA 1
ATOM 658 C C . GLY A 1 91 ? 4.406 3.541 1.029 1.00 85.62 91 GLY A C 1
ATOM 659 O O . GLY A 1 91 ? 4.884 3.671 -0.095 1.00 85.62 91 GLY A O 1
ATOM 660 N N . VAL A 1 92 ? 4.814 4.315 2.041 1.00 85.81 92 VAL A N 1
ATOM 661 C CA . VAL A 1 92 ? 5.928 5.268 1.882 1.00 85.81 92 VAL A CA 1
ATOM 662 C C . VAL A 1 92 ? 7.242 4.531 1.616 1.00 85.81 92 VAL A C 1
ATOM 664 O O . VAL A 1 92 ? 7.998 4.946 0.738 1.00 85.81 92 VAL A O 1
ATOM 667 N N . VAL A 1 93 ? 7.501 3.434 2.334 1.00 90.06 93 VAL A N 1
ATOM 668 C CA . VAL A 1 93 ? 8.681 2.585 2.123 1.00 90.06 93 VAL A CA 1
ATOM 669 C C . VAL A 1 93 ? 8.686 2.010 0.708 1.00 90.06 93 VAL A C 1
ATOM 671 O O . VAL A 1 93 ? 9.702 2.135 0.029 1.00 90.06 93 VAL A O 1
ATOM 674 N N . GLY A 1 94 ? 7.565 1.478 0.220 1.00 87.44 94 GLY A N 1
ATOM 675 C CA . GLY A 1 94 ? 7.449 0.955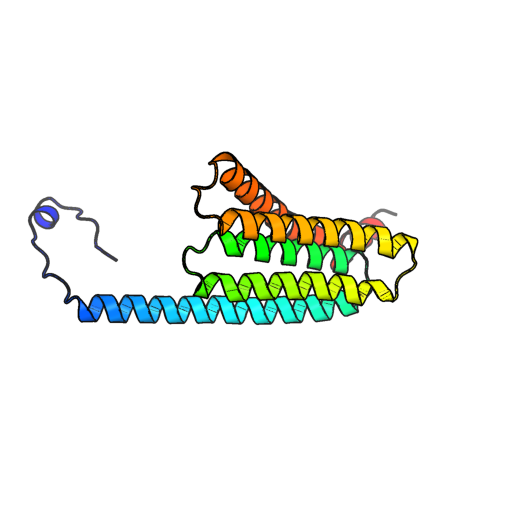 -1.141 1.00 87.44 94 GLY A CA 1
ATOM 676 C C . GLY A 1 94 ? 7.703 2.010 -2.218 1.00 87.44 94 GLY A C 1
ATOM 677 O O . GLY A 1 94 ? 8.504 1.789 -3.127 1.00 87.44 94 GLY A O 1
ATOM 678 N N . LEU A 1 95 ? 7.104 3.203 -2.104 1.00 85.81 95 LEU A N 1
ATOM 679 C CA . LEU A 1 95 ? 7.351 4.285 -3.069 1.00 85.81 95 LEU A CA 1
ATOM 680 C C . LEU A 1 95 ? 8.812 4.764 -3.030 1.00 85.81 95 LEU A C 1
ATOM 682 O O . LEU A 1 95 ? 9.395 5.022 -4.082 1.00 85.81 95 LEU A O 1
ATOM 686 N N . ALA A 1 96 ? 9.425 4.840 -1.845 1.00 86.62 96 ALA A N 1
ATOM 687 C CA . ALA A 1 96 ? 10.845 5.157 -1.703 1.00 86.62 96 ALA A CA 1
ATOM 688 C C . ALA A 1 96 ? 11.748 4.060 -2.295 1.00 86.62 96 ALA A C 1
ATOM 690 O O . ALA A 1 96 ? 12.763 4.357 -2.922 1.00 86.62 96 ALA A O 1
ATOM 691 N N . ALA A 1 97 ? 11.371 2.789 -2.154 1.00 87.75 97 ALA A N 1
ATOM 692 C CA . ALA A 1 97 ? 12.097 1.674 -2.747 1.00 87.75 97 ALA A CA 1
ATOM 693 C C . ALA A 1 97 ? 12.101 1.763 -4.282 1.00 87.75 97 ALA A C 1
ATOM 695 O O . ALA A 1 97 ? 13.146 1.575 -4.902 1.00 87.75 97 ALA A O 1
ATOM 696 N N . VAL A 1 98 ? 10.971 2.127 -4.901 1.00 85.88 98 VAL A N 1
ATOM 697 C CA . VAL A 1 98 ? 10.879 2.325 -6.359 1.00 85.88 98 VAL A CA 1
ATOM 698 C C . VAL A 1 98 ? 11.728 3.511 -6.826 1.00 85.88 98 VAL A C 1
ATOM 700 O O . VAL A 1 98 ? 12.439 3.405 -7.828 1.00 85.88 98 VAL A O 1
ATOM 703 N N . THR A 1 99 ? 11.705 4.645 -6.118 1.00 83.56 99 THR A N 1
ATOM 704 C CA . THR A 1 99 ? 12.516 5.811 -6.514 1.00 83.56 99 THR A CA 1
ATOM 705 C C . THR A 1 99 ? 14.012 5.528 -6.419 1.00 83.56 99 THR A C 1
ATOM 707 O O . THR A 1 99 ? 14.756 5.933 -7.308 1.00 83.56 99 THR A O 1
ATOM 710 N N . VAL A 1 100 ? 14.457 4.795 -5.396 1.00 85.56 100 VAL A N 1
ATOM 711 C CA . VAL A 1 100 ? 15.864 4.395 -5.250 1.00 85.56 100 VAL A CA 1
ATOM 712 C C . VAL A 1 100 ? 16.244 3.316 -6.267 1.00 85.56 100 VAL A C 1
ATOM 714 O O . VAL A 1 100 ? 17.274 3.441 -6.927 1.00 85.56 100 VAL A O 1
ATOM 717 N N . GLY A 1 101 ? 15.410 2.290 -6.451 1.00 83.44 101 GLY A N 1
ATOM 718 C CA . GLY A 1 101 ? 15.682 1.182 -7.373 1.00 83.44 101 GLY A CA 1
ATOM 719 C C . GLY A 1 101 ? 15.778 1.616 -8.840 1.00 83.44 101 GLY A C 1
ATOM 720 O O . GLY A 1 101 ? 16.546 1.048 -9.612 1.00 83.44 101 GLY A O 1
ATOM 721 N N . THR A 1 102 ? 15.074 2.682 -9.223 1.00 82.12 102 THR A N 1
ATOM 722 C CA . THR A 1 102 ? 15.113 3.226 -10.592 1.00 82.12 102 THR A CA 1
ATOM 723 C C . THR A 1 102 ? 16.346 4.089 -10.889 1.00 82.12 102 THR A C 1
ATOM 725 O O . THR A 1 102 ? 16.568 4.451 -12.045 1.00 82.12 102 THR A O 1
ATOM 728 N N . LEU A 1 103 ? 17.196 4.402 -9.900 1.00 82.44 103 LEU A N 1
ATOM 729 C CA . LEU A 1 103 ? 18.403 5.219 -10.113 1.00 82.44 103 LEU A CA 1
ATOM 730 C C . LEU A 1 103 ? 19.423 4.562 -11.052 1.00 82.44 103 LEU A C 1
ATOM 732 O O . LEU A 1 103 ? 20.152 5.280 -11.734 1.00 82.44 103 LEU A O 1
ATOM 736 N N . GLY A 1 104 ? 19.453 3.228 -11.108 1.00 77.62 104 GLY A N 1
ATOM 737 C CA . GLY A 1 104 ? 20.324 2.460 -12.002 1.00 77.62 104 GLY A CA 1
ATOM 738 C C . GLY A 1 104 ? 19.769 2.247 -13.415 1.00 77.62 104 GLY A C 1
ATOM 739 O O . GLY A 1 104 ? 20.443 1.634 -14.238 1.00 77.62 104 GLY A O 1
ATOM 740 N N . MET A 1 105 ? 18.551 2.715 -13.709 1.00 80.38 105 MET A N 1
ATOM 741 C CA . MET A 1 105 ? 17.905 2.519 -15.010 1.00 80.38 105 MET A CA 1
ATOM 742 C C . MET A 1 105 ? 18.293 3.583 -16.039 1.00 80.38 105 MET A C 1
ATOM 744 O O . MET A 1 105 ? 18.725 4.688 -15.702 1.00 80.38 105 MET A O 1
ATOM 748 N N . ALA A 1 106 ? 18.060 3.257 -17.315 1.00 82.25 106 ALA A N 1
ATOM 749 C CA . ALA A 1 106 ? 18.173 4.211 -18.410 1.00 82.25 106 ALA A CA 1
ATOM 750 C C . ALA A 1 106 ? 17.266 5.446 -18.169 1.00 82.25 106 ALA A C 1
ATOM 752 O O . ALA A 1 106 ? 16.183 5.303 -17.589 1.00 82.25 106 ALA A O 1
ATOM 753 N N . PRO A 1 107 ? 17.686 6.666 -18.560 1.00 79.25 107 PRO A N 1
ATOM 754 C CA . PRO A 1 107 ? 17.010 7.910 -18.169 1.00 79.25 107 PRO A CA 1
ATOM 755 C C . PRO A 1 107 ? 15.545 8.011 -18.616 1.00 79.25 107 PRO A C 1
ATOM 757 O O . PRO A 1 107 ? 14.708 8.549 -17.893 1.00 79.25 107 PRO A O 1
ATOM 760 N N . ASP A 1 108 ? 15.249 7.487 -19.798 1.00 78.88 108 ASP A N 1
ATOM 761 C CA . ASP A 1 108 ? 13.932 7.377 -20.420 1.00 78.88 108 ASP A CA 1
ATOM 762 C C . ASP A 1 108 ? 13.010 6.428 -19.641 1.00 78.88 108 ASP A C 1
ATOM 764 O O . ASP A 1 108 ? 11.910 6.817 -19.236 1.00 78.88 108 ASP A O 1
ATOM 768 N N . MET A 1 109 ? 13.488 5.220 -19.335 1.00 74.12 109 MET A N 1
ATOM 769 C CA . MET A 1 109 ? 12.736 4.252 -18.535 1.00 74.12 109 MET A CA 1
ATOM 770 C C . MET A 1 109 ? 12.529 4.764 -17.104 1.00 74.12 109 MET A C 1
ATOM 772 O O . MET A 1 109 ? 11.435 4.663 -16.550 1.00 74.12 109 MET A O 1
ATOM 776 N N . ARG A 1 110 ? 13.542 5.418 -16.533 1.00 77.00 110 ARG A N 1
ATOM 777 C CA . ARG A 1 110 ? 13.484 6.035 -15.206 1.00 77.00 110 ARG A CA 1
ATOM 778 C C . ARG A 1 110 ? 12.395 7.106 -15.109 1.00 77.00 110 ARG A C 1
ATOM 780 O O . ARG A 1 110 ? 11.634 7.111 -14.144 1.00 77.00 110 ARG A O 1
ATOM 787 N N . LEU A 1 111 ? 12.285 7.996 -16.096 1.00 76.38 111 LEU A N 1
ATOM 788 C CA . LEU A 1 111 ? 11.247 9.036 -16.123 1.00 76.38 111 LEU A CA 1
ATOM 789 C C . LEU A 1 111 ? 9.838 8.437 -16.182 1.00 76.38 111 LEU A C 1
ATOM 791 O O . LEU A 1 111 ? 8.946 8.920 -15.485 1.00 76.38 111 LEU A O 1
ATOM 795 N N . SER A 1 112 ? 9.652 7.359 -16.950 1.00 76.56 112 SER A N 1
ATOM 796 C CA . SER A 1 112 ? 8.353 6.686 -17.070 1.00 76.56 112 SER A CA 1
ATOM 797 C C . SER A 1 112 ? 7.838 6.098 -15.748 1.00 76.56 112 SER A C 1
ATOM 799 O O . SER A 1 112 ? 6.629 6.009 -15.559 1.00 76.56 112 SER A O 1
ATOM 801 N N . VAL A 1 113 ? 8.737 5.760 -14.814 1.00 72.31 113 VAL A N 1
ATOM 802 C CA . VAL A 1 113 ? 8.399 5.184 -13.501 1.00 72.31 113 VAL A CA 1
ATOM 803 C C . VAL A 1 113 ? 8.368 6.245 -12.397 1.00 72.31 113 VAL A C 1
ATOM 805 O O . VAL A 1 113 ? 7.438 6.276 -11.593 1.00 72.31 113 VAL A O 1
ATOM 808 N N . ILE A 1 114 ? 9.346 7.155 -12.353 1.00 74.88 114 ILE A N 1
ATOM 809 C CA . ILE A 1 114 ? 9.452 8.164 -11.285 1.00 74.88 114 ILE A CA 1
ATOM 810 C C . ILE A 1 114 ? 8.297 9.167 -11.333 1.00 74.88 114 ILE A C 1
ATOM 812 O O . ILE A 1 114 ? 7.764 9.536 -10.287 1.00 74.88 114 ILE A O 1
ATOM 816 N N . VAL A 1 115 ? 7.901 9.618 -12.526 1.00 75.50 115 VAL A N 1
ATOM 817 C CA . VAL A 1 115 ? 6.837 10.620 -12.678 1.00 75.50 115 VAL A CA 1
ATOM 818 C C . VAL A 1 115 ? 5.503 10.140 -12.089 1.00 75.50 115 VAL A C 1
ATOM 820 O O . VAL A 1 115 ? 4.976 10.845 -11.226 1.00 75.50 115 VAL A O 1
ATOM 823 N N . PRO A 1 116 ? 4.948 8.965 -12.458 1.00 75.50 116 PRO A N 1
ATOM 824 C CA . PRO A 1 116 ? 3.699 8.498 -11.860 1.00 75.50 116 PRO A CA 1
ATOM 825 C C . PRO A 1 116 ? 3.836 8.236 -10.356 1.00 75.50 116 PRO A C 1
ATOM 827 O O . PRO A 1 116 ? 2.924 8.580 -9.607 1.00 75.50 116 PRO A O 1
ATOM 830 N N . VAL A 1 117 ? 4.980 7.720 -9.889 1.00 74.19 117 VAL A N 1
ATOM 831 C CA . VAL A 1 117 ? 5.253 7.529 -8.453 1.00 74.19 117 VAL A CA 1
ATOM 832 C C . VAL A 1 117 ? 5.179 8.853 -7.692 1.00 74.19 117 VAL A C 1
ATOM 834 O O . VAL A 1 117 ? 4.478 8.937 -6.687 1.00 74.19 117 VAL A O 1
ATOM 837 N N . LEU A 1 118 ? 5.838 9.908 -8.179 1.00 73.19 118 LEU A N 1
ATOM 838 C CA . LEU A 1 118 ? 5.801 11.235 -7.558 1.00 73.19 118 LEU A CA 1
ATOM 839 C C . LEU A 1 118 ? 4.406 11.861 -7.603 1.00 73.19 118 LEU A C 1
ATOM 841 O O . LEU A 1 118 ? 4.004 12.500 -6.634 1.00 73.19 118 LEU A O 1
ATOM 845 N N . VAL A 1 119 ? 3.656 11.666 -8.690 1.00 76.94 119 VAL A N 1
ATOM 846 C CA . VAL A 1 119 ? 2.266 12.137 -8.801 1.00 76.94 119 VAL A CA 1
ATOM 847 C C . VAL A 1 119 ? 1.380 11.456 -7.761 1.00 76.94 119 VAL A C 1
ATOM 849 O O . VAL A 1 119 ? 0.622 12.138 -7.073 1.00 76.94 119 VAL A O 1
ATOM 852 N N . VAL A 1 120 ? 1.504 10.136 -7.596 1.00 73.38 120 VAL A N 1
ATOM 853 C CA . VAL A 1 120 ? 0.794 9.386 -6.551 1.00 73.38 120 VAL A CA 1
ATOM 854 C C . VAL A 1 120 ? 1.184 9.912 -5.171 1.00 73.38 120 VAL A C 1
ATOM 856 O O . VAL A 1 120 ? 0.312 10.239 -4.370 1.00 73.38 120 VAL A O 1
ATOM 859 N N . LEU A 1 121 ? 2.480 10.078 -4.906 1.00 70.06 121 LEU A N 1
ATOM 860 C CA . LEU A 1 121 ? 2.991 10.569 -3.626 1.00 70.06 121 LEU A CA 1
ATOM 861 C C . LEU A 1 121 ? 2.461 11.979 -3.310 1.00 70.06 121 LEU A C 1
ATOM 863 O O . LEU A 1 121 ? 1.977 12.226 -2.206 1.00 70.06 121 LEU A O 1
ATOM 867 N N . ALA A 1 122 ? 2.455 12.883 -4.293 1.00 72.31 122 ALA A N 1
ATOM 868 C CA . ALA A 1 122 ? 1.901 14.228 -4.165 1.00 72.31 122 ALA A CA 1
ATOM 869 C C . ALA A 1 122 ? 0.383 14.214 -3.924 1.00 72.31 122 ALA A C 1
ATOM 871 O O . ALA A 1 122 ? -0.100 14.883 -3.009 1.00 72.31 122 ALA A O 1
ATOM 872 N N . ALA A 1 123 ? -0.375 13.424 -4.691 1.00 71.81 123 ALA A N 1
ATOM 873 C CA . ALA A 1 123 ? -1.818 13.275 -4.510 1.00 71.81 123 ALA A CA 1
ATOM 874 C C . ALA A 1 123 ? -2.161 12.751 -3.107 1.00 71.81 123 ALA A C 1
ATOM 876 O O . ALA A 1 123 ? -3.124 13.205 -2.488 1.00 71.81 123 ALA A O 1
ATOM 877 N N . LEU A 1 124 ? -1.342 11.844 -2.575 1.00 67.38 124 LEU A N 1
ATOM 878 C CA . LEU A 1 124 ? -1.499 11.292 -1.234 1.00 67.38 124 LEU A CA 1
ATOM 879 C C . LEU A 1 124 ? -1.174 12.304 -0.135 1.00 67.38 124 LEU A C 1
ATOM 881 O O . LEU A 1 124 ? -1.941 12.406 0.820 1.00 67.38 124 LEU A O 1
ATOM 885 N N . VAL A 1 125 ? -0.100 13.089 -0.270 1.00 70.12 125 VAL A N 1
ATOM 886 C CA . VAL A 1 125 ? 0.217 14.188 0.663 1.00 70.12 125 VAL A CA 1
ATOM 887 C C . VAL A 1 125 ? -0.930 15.200 0.703 1.00 70.12 125 VAL A C 1
ATOM 889 O O . VAL A 1 125 ? -1.365 15.603 1.783 1.00 70.12 125 VAL A O 1
ATOM 892 N N . LEU A 1 126 ? -1.482 15.552 -0.460 1.00 67.25 126 LEU A N 1
ATOM 893 C CA . LEU A 1 126 ? -2.646 16.432 -0.561 1.00 67.25 126 LEU A CA 1
ATOM 894 C C . LEU A 1 126 ? -3.894 15.808 0.076 1.00 67.25 126 LEU A C 1
ATOM 896 O O . LEU A 1 126 ? -4.599 16.482 0.825 1.00 67.25 126 LEU A O 1
ATOM 900 N N . ALA A 1 127 ? -4.158 14.521 -0.160 1.00 66.38 127 ALA A N 1
ATOM 901 C CA . ALA A 1 127 ? -5.294 13.815 0.430 1.00 66.38 127 ALA A CA 1
ATOM 902 C C . ALA A 1 127 ? -5.176 13.680 1.956 1.00 66.38 127 ALA A C 1
ATOM 904 O O . ALA A 1 127 ? -6.186 13.789 2.656 1.00 66.38 127 ALA A O 1
ATOM 905 N N . ALA A 1 128 ? -3.966 13.460 2.474 1.00 65.50 128 ALA A N 1
ATOM 906 C CA . ALA A 1 128 ? -3.676 13.416 3.902 1.00 65.50 128 ALA A CA 1
ATOM 907 C C . ALA A 1 128 ? -3.858 14.795 4.546 1.00 65.50 128 ALA A C 1
ATOM 909 O O . ALA A 1 128 ? -4.545 14.898 5.562 1.00 65.50 128 ALA A O 1
ATOM 910 N N . GLY A 1 129 ? -3.331 15.854 3.920 1.00 66.25 129 GLY A N 1
ATOM 911 C CA . GLY A 1 129 ? -3.536 17.238 4.351 1.00 66.25 129 GLY A CA 1
ATOM 912 C C . GLY A 1 129 ? -5.015 17.619 4.368 1.00 66.25 129 GLY A C 1
ATOM 913 O O . GLY A 1 129 ? -5.507 18.129 5.370 1.00 66.25 129 GLY A O 1
ATOM 914 N N . TYR A 1 130 ? -5.753 17.270 3.313 1.00 63.47 130 TYR A N 1
ATOM 915 C CA . TYR A 1 130 ? -7.192 17.514 3.225 1.00 63.47 130 TYR A CA 1
ATOM 916 C C . TYR A 1 130 ? -7.986 16.731 4.280 1.00 63.47 130 TYR A C 1
ATOM 918 O O . TYR A 1 130 ? -8.892 17.276 4.903 1.00 63.47 130 TYR A O 1
ATOM 926 N N . ALA A 1 131 ? -7.636 15.463 4.523 1.00 61.97 131 ALA A N 1
ATOM 927 C CA . ALA A 1 131 ? -8.287 14.637 5.540 1.00 61.97 131 ALA A CA 1
ATOM 928 C C . ALA A 1 131 ? -8.027 15.134 6.973 1.00 61.97 131 ALA A C 1
ATOM 930 O O . ALA A 1 131 ? -8.896 14.990 7.829 1.00 61.97 131 ALA A O 1
ATOM 931 N N . TYR A 1 132 ? -6.856 15.723 7.236 1.00 60.78 132 TYR A N 1
ATOM 932 C CA . TYR A 1 132 ? -6.523 16.329 8.530 1.00 60.78 132 TYR A CA 1
ATOM 933 C C . TYR A 1 132 ? -7.152 17.712 8.733 1.00 60.78 132 TYR A C 1
ATOM 935 O O . TYR A 1 132 ? -7.232 18.203 9.859 1.00 60.78 132 TYR A O 1
ATOM 943 N N . GLN A 1 133 ? -7.640 18.340 7.666 1.00 62.09 133 GLN A N 1
ATOM 944 C CA . GLN A 1 133 ? -8.218 19.675 7.698 1.00 62.09 133 GLN A CA 1
ATOM 945 C C . GLN A 1 133 ? -9.717 19.645 8.056 1.00 62.09 133 GLN A C 1
ATOM 947 O O . GLN A 1 133 ? -10.521 20.155 7.291 1.00 62.09 133 GLN A O 1
ATOM 952 N N . ASN A 1 134 ? -10.089 19.045 9.199 1.00 53.88 134 ASN A N 1
ATOM 953 C CA . ASN A 1 134 ? -11.344 19.175 9.988 1.00 53.88 134 ASN A CA 1
ATOM 954 C C . ASN A 1 134 ? -12.709 19.422 9.283 1.00 53.88 134 ASN A C 1
ATOM 956 O O . ASN A 1 134 ? -13.670 19.834 9.934 1.00 53.88 134 ASN A O 1
ATOM 960 N N . ARG A 1 135 ? -12.856 19.168 7.982 1.00 56.06 135 ARG A N 1
ATOM 961 C CA . ARG A 1 135 ? -14.119 19.263 7.244 1.00 56.06 135 ARG A CA 1
ATOM 962 C C . ARG A 1 135 ? -14.572 17.861 6.858 1.00 56.06 135 ARG A C 1
ATOM 964 O O . ARG A 1 135 ? -13.735 17.069 6.427 1.00 56.06 135 ARG A O 1
ATOM 971 N N . PRO A 1 136 ? -15.872 17.540 7.001 1.00 59.84 136 PRO A N 1
ATOM 972 C CA . PRO A 1 136 ? -16.378 16.237 6.607 1.00 59.84 136 PRO A CA 1
ATOM 973 C C . PRO A 1 136 ? -16.038 16.020 5.124 1.00 59.84 136 PRO A C 1
ATOM 975 O O . PRO A 1 136 ? -16.407 16.856 4.292 1.00 59.84 136 PRO A O 1
ATOM 978 N N . PRO A 1 137 ? -15.278 14.963 4.785 1.00 61.50 137 PRO A N 1
ATOM 979 C CA . PRO A 1 137 ? -14.891 14.708 3.409 1.00 61.50 137 PRO A CA 1
ATOM 980 C C . PRO A 1 137 ? -16.153 14.527 2.567 1.00 61.50 137 PRO A C 1
ATOM 982 O O . PRO A 1 137 ? -17.072 13.804 2.952 1.00 61.50 137 PRO A O 1
ATOM 985 N N . SER A 1 138 ? -16.204 15.206 1.421 1.00 65.56 138 SER A N 1
ATOM 986 C CA . SER A 1 138 ? -17.307 15.069 0.470 1.00 65.56 138 SER A CA 1
ATOM 987 C C . SER A 1 138 ? -17.539 13.581 0.135 1.00 65.56 138 SER A C 1
ATOM 989 O O . SER A 1 138 ? -16.560 12.883 -0.160 1.00 65.56 138 SER A O 1
ATOM 991 N N . PRO A 1 139 ? -18.796 13.086 0.124 1.00 74.50 139 PRO A N 1
ATOM 992 C CA . PRO A 1 139 ? -19.130 11.683 -0.157 1.00 74.50 139 PRO A CA 1
ATOM 993 C C . PRO A 1 139 ? -18.508 11.136 -1.450 1.00 74.50 139 PRO A C 1
ATOM 995 O O . PRO A 1 139 ? -18.180 9.954 -1.548 1.00 74.50 139 PRO A O 1
ATOM 998 N N . TYR A 1 140 ? -18.295 12.009 -2.436 1.00 74.94 140 TYR A N 1
ATOM 999 C CA . TYR A 1 140 ? -17.679 11.660 -3.714 1.00 74.94 140 TYR A CA 1
ATOM 1000 C C . TYR A 1 140 ? -16.205 11.259 -3.580 1.00 74.94 140 TYR A C 1
ATOM 1002 O O . TYR A 1 140 ? -15.766 10.315 -4.232 1.00 74.94 140 TYR A O 1
ATOM 1010 N N . VAL A 1 141 ? -15.441 11.928 -2.713 1.00 71.44 141 VAL A N 1
ATOM 1011 C CA . VAL A 1 141 ? -14.004 11.656 -2.526 1.00 71.44 141 VAL A CA 1
ATOM 1012 C C . VAL A 1 141 ? -13.786 10.314 -1.828 1.00 71.44 141 VAL A C 1
ATOM 1014 O O . VAL A 1 141 ? -12.857 9.584 -2.178 1.00 71.44 141 VAL A O 1
ATOM 1017 N N . GLY A 1 142 ? -14.657 9.972 -0.872 1.00 74.75 142 GLY A N 1
ATOM 1018 C CA . GLY A 1 142 ? -14.666 8.645 -0.252 1.00 74.75 142 GLY A CA 1
ATOM 1019 C C . GLY A 1 142 ? -14.898 7.560 -1.299 1.00 74.75 142 GLY A C 1
ATOM 1020 O O . GLY A 1 142 ? -14.063 6.680 -1.474 1.00 74.75 142 GLY A O 1
ATOM 1021 N N . ARG A 1 143 ? -15.950 7.719 -2.109 1.00 81.12 143 ARG A N 1
ATOM 1022 C CA . ARG A 1 143 ? -16.321 6.730 -3.126 1.00 81.12 143 ARG A CA 1
ATOM 1023 C C . ARG A 1 143 ? -15.264 6.526 -4.212 1.00 81.12 143 ARG A C 1
ATOM 1025 O O . ARG A 1 143 ? -15.037 5.398 -4.631 1.00 81.12 143 ARG A O 1
ATOM 1032 N N . ILE A 1 144 ? -14.606 7.595 -4.666 1.00 80.94 144 ILE A N 1
ATOM 1033 C CA . ILE A 1 144 ? -13.495 7.482 -5.626 1.00 80.94 144 ILE A CA 1
ATOM 1034 C C . ILE A 1 144 ? -12.330 6.702 -5.009 1.00 80.94 144 ILE A C 1
ATOM 1036 O O . ILE A 1 144 ? -11.728 5.876 -5.686 1.00 80.94 144 ILE A O 1
ATOM 1040 N N . SER A 1 145 ? -12.033 6.936 -3.729 1.00 78.50 145 SER A N 1
ATOM 1041 C CA . SER A 1 145 ? -10.957 6.221 -3.035 1.00 78.50 145 SER A CA 1
ATOM 1042 C C . SER A 1 145 ? -11.262 4.728 -2.919 1.00 78.50 145 SER A C 1
ATOM 1044 O O . SER A 1 145 ? -10.375 3.921 -3.171 1.00 78.50 145 SER A O 1
ATOM 1046 N N . ASP A 1 146 ? -12.512 4.368 -2.617 1.00 83.69 146 ASP A N 1
ATOM 1047 C CA . ASP A 1 146 ? -12.942 2.967 -2.537 1.00 83.69 146 ASP A CA 1
ATOM 1048 C C . ASP A 1 146 ? -12.830 2.266 -3.898 1.00 83.69 146 ASP A C 1
ATOM 1050 O O . ASP A 1 146 ? -12.326 1.149 -3.991 1.00 83.69 146 ASP A O 1
ATOM 1054 N N . ILE A 1 147 ? -13.250 2.936 -4.978 1.00 88.00 147 ILE A N 1
ATOM 1055 C CA . ILE A 1 147 ? -13.117 2.400 -6.340 1.00 88.00 147 ILE A CA 1
ATOM 1056 C C . ILE A 1 147 ? -11.641 2.214 -6.699 1.00 88.00 147 ILE A C 1
ATOM 1058 O O . ILE A 1 147 ? -11.275 1.173 -7.240 1.00 88.00 147 ILE A O 1
ATOM 1062 N N . LEU A 1 148 ? -10.789 3.196 -6.394 1.00 85.88 148 LEU A N 1
ATOM 1063 C CA . LEU A 1 148 ? -9.352 3.098 -6.647 1.00 85.88 148 LEU A CA 1
ATOM 1064 C C . LEU A 1 148 ? -8.703 1.962 -5.854 1.00 85.88 148 LEU A C 1
ATOM 1066 O O . LEU A 1 148 ? -7.889 1.239 -6.423 1.00 85.88 148 LEU A O 1
ATOM 1070 N N . ASP A 1 149 ? -9.078 1.766 -4.587 1.00 87.31 149 ASP A N 1
ATOM 1071 C CA . ASP A 1 149 ? -8.579 0.649 -3.778 1.00 87.31 149 ASP A CA 1
ATOM 1072 C C . ASP A 1 149 ? -8.947 -0.695 -4.416 1.00 87.31 149 ASP A C 1
ATOM 1074 O O . ASP A 1 149 ? -8.076 -1.537 -4.632 1.00 87.31 149 ASP A O 1
ATOM 1078 N N . ILE A 1 150 ? -10.208 -0.864 -4.828 1.00 90.50 150 ILE A N 1
ATOM 1079 C CA . ILE A 1 150 ? -10.672 -2.080 -5.510 1.00 90.50 150 ILE A CA 1
ATOM 1080 C C . ILE A 1 150 ? -9.891 -2.309 -6.808 1.00 90.50 150 ILE A C 1
ATOM 1082 O O . ILE A 1 150 ? -9.420 -3.419 -7.050 1.00 90.50 150 ILE A O 1
ATOM 1086 N N . VAL A 1 151 ? -9.728 -1.276 -7.637 1.00 93.12 151 VAL A N 1
ATOM 1087 C CA . VAL A 1 151 ? -8.997 -1.380 -8.908 1.00 93.12 151 VAL A CA 1
ATOM 1088 C C . VAL A 1 151 ? -7.539 -1.768 -8.675 1.00 93.12 151 VAL A C 1
ATOM 1090 O O . VAL A 1 151 ? -7.040 -2.657 -9.363 1.00 93.12 151 VAL A O 1
ATOM 1093 N N . LEU A 1 152 ? -6.863 -1.159 -7.697 1.00 90.12 152 LEU A N 1
ATOM 1094 C CA . LEU A 1 152 ? -5.478 -1.492 -7.363 1.00 90.12 152 LEU A CA 1
ATOM 1095 C C . LEU A 1 152 ? -5.358 -2.932 -6.868 1.00 90.12 152 LEU A C 1
ATOM 1097 O O . LEU A 1 152 ? -4.500 -3.663 -7.351 1.00 90.12 152 LEU A O 1
ATOM 1101 N N . VAL A 1 153 ? -6.243 -3.368 -5.967 1.00 92.00 153 VAL A N 1
ATOM 1102 C CA . VAL A 1 153 ? -6.265 -4.746 -5.454 1.00 92.00 153 VAL A CA 1
ATOM 1103 C C . VAL A 1 153 ? -6.490 -5.752 -6.582 1.00 92.00 153 VAL A C 1
ATOM 1105 O O . VAL A 1 153 ? -5.793 -6.762 -6.646 1.00 92.00 153 VAL A O 1
ATOM 1108 N N . VAL A 1 154 ? -7.415 -5.471 -7.501 1.00 95.69 154 VAL A N 1
ATOM 1109 C CA . VAL A 1 154 ? -7.655 -6.320 -8.677 1.00 95.69 154 VAL A CA 1
ATOM 1110 C C . VAL A 1 154 ? -6.440 -6.330 -9.607 1.00 95.69 154 VAL A C 1
ATOM 1112 O O . VAL A 1 154 ? -6.093 -7.387 -10.129 1.00 95.69 154 VAL A O 1
ATOM 1115 N N . ALA A 1 155 ? -5.755 -5.196 -9.780 1.00 92.06 155 ALA A N 1
ATOM 1116 C CA . ALA A 1 155 ? -4.566 -5.076 -10.622 1.00 92.06 155 ALA A CA 1
ATOM 1117 C C . ALA A 1 155 ? -3.336 -5.823 -10.074 1.00 92.06 155 ALA A C 1
ATOM 1119 O O . ALA A 1 155 ? -2.457 -6.183 -10.856 1.00 92.06 155 ALA A O 1
ATOM 1120 N N . VAL A 1 156 ? -3.272 -6.125 -8.771 1.00 93.50 156 VAL A N 1
ATOM 1121 C CA . VAL A 1 156 ? -2.165 -6.908 -8.184 1.00 93.50 156 VAL A CA 1
ATOM 1122 C C . VAL A 1 156 ? -2.013 -8.263 -8.875 1.00 93.50 156 VAL A C 1
ATOM 1124 O O . VAL A 1 156 ? -0.894 -8.657 -9.187 1.00 93.50 156 VAL A O 1
ATOM 1127 N N . VAL A 1 157 ? -3.117 -8.963 -9.158 1.00 95.00 157 VAL A N 1
ATOM 1128 C CA . VAL A 1 157 ? -3.090 -10.303 -9.770 1.00 95.00 157 VAL A CA 1
ATOM 1129 C C . VAL A 1 157 ? -2.423 -10.299 -11.154 1.00 95.00 157 VAL A C 1
ATOM 1131 O O . VAL A 1 157 ? -1.418 -10.994 -11.321 1.00 95.00 157 VAL A O 1
ATOM 1134 N N . PRO A 1 158 ? -2.901 -9.526 -12.151 1.00 94.00 158 PRO A N 1
ATOM 1135 C CA . PRO A 1 158 ? -2.289 -9.526 -13.472 1.00 94.00 158 PRO A CA 1
ATOM 1136 C C . PRO A 1 158 ? -0.856 -8.990 -13.457 1.00 94.00 158 PRO A C 1
ATOM 1138 O O . PRO A 1 158 ? -0.038 -9.479 -14.233 1.00 94.00 158 PRO A O 1
ATOM 1141 N N . VAL A 1 159 ? -0.521 -8.029 -12.590 1.00 92.12 159 VAL A N 1
ATOM 1142 C CA . VAL A 1 159 ? 0.850 -7.504 -12.493 1.00 92.12 159 VAL A CA 1
ATOM 1143 C C . VAL A 1 159 ? 1.784 -8.532 -11.849 1.00 92.12 159 VAL A C 1
ATOM 1145 O O . VAL A 1 159 ? 2.896 -8.724 -12.334 1.00 92.12 159 VAL A O 1
ATOM 1148 N N . ALA A 1 160 ? 1.335 -9.269 -10.833 1.00 92.94 160 ALA A N 1
ATOM 1149 C CA . ALA A 1 160 ? 2.103 -10.372 -10.260 1.00 92.94 160 ALA A CA 1
ATOM 1150 C C . ALA A 1 160 ? 2.377 -11.468 -11.302 1.00 92.94 160 ALA A C 1
ATOM 1152 O O . ALA A 1 160 ? 3.500 -11.955 -11.396 1.00 92.94 160 ALA A O 1
ATOM 1153 N N . CYS A 1 161 ? 1.404 -11.797 -12.158 1.00 92.75 161 CYS A N 1
ATOM 1154 C CA . CYS A 1 161 ? 1.636 -12.699 -13.290 1.00 92.75 161 CYS A CA 1
ATOM 1155 C C . CYS A 1 161 ? 2.705 -12.168 -14.262 1.00 92.75 161 CYS A C 1
ATOM 1157 O O . CYS A 1 161 ? 3.458 -12.964 -14.822 1.00 92.75 161 CYS A O 1
ATOM 1159 N N . ALA A 1 162 ? 2.803 -10.846 -14.450 1.00 91.88 162 ALA A N 1
ATOM 1160 C CA . ALA A 1 162 ? 3.864 -10.243 -15.258 1.00 91.88 162 ALA A CA 1
ATOM 1161 C C . ALA A 1 162 ? 5.238 -10.387 -14.601 1.00 91.88 162 ALA A C 1
ATOM 1163 O O . ALA A 1 162 ? 6.190 -10.755 -15.282 1.00 91.88 162 ALA A O 1
ATOM 1164 N N . VAL A 1 163 ? 5.329 -10.142 -13.291 1.00 91.19 163 VAL A N 1
ATOM 1165 C CA . VAL A 1 163 ? 6.564 -10.323 -12.508 1.00 91.19 163 VAL A CA 1
ATOM 1166 C C . VAL A 1 163 ? 7.039 -11.774 -12.552 1.00 91.19 163 VAL A C 1
ATOM 1168 O O . VAL A 1 163 ? 8.223 -12.033 -12.708 1.00 91.19 163 VAL A O 1
ATOM 1171 N N . LEU A 1 164 ? 6.117 -12.735 -12.493 1.00 93.31 164 LEU A N 1
ATOM 1172 C CA . LEU A 1 164 ? 6.441 -14.161 -12.596 1.00 93.31 164 LEU A CA 1
ATOM 1173 C C . LEU A 1 164 ? 6.812 -14.610 -14.025 1.00 93.31 164 LEU A C 1
ATOM 1175 O O . LEU A 1 164 ? 7.052 -15.794 -14.245 1.00 93.31 164 LEU A O 1
ATOM 1179 N N . GLY A 1 165 ? 6.816 -13.708 -15.014 1.00 90.75 165 GLY A N 1
ATOM 1180 C CA . GLY A 1 165 ? 7.125 -14.033 -16.410 1.00 90.75 165 GLY A CA 1
ATOM 1181 C C . GLY A 1 165 ? 6.051 -14.869 -17.115 1.00 90.75 165 GLY A C 1
ATOM 1182 O O . GLY A 1 165 ? 6.281 -15.376 -18.215 1.00 90.75 165 GLY A O 1
ATOM 1183 N N . LEU A 1 166 ? 4.860 -15.000 -16.522 1.00 91.62 166 LEU A N 1
ATOM 1184 C CA . LEU A 1 166 ? 3.821 -15.928 -16.971 1.00 91.62 166 LEU A CA 1
ATOM 1185 C C . LEU A 1 166 ? 3.306 -15.585 -18.378 1.00 91.62 166 LEU A C 1
ATOM 1187 O O . LEU A 1 166 ? 3.090 -16.472 -19.199 1.00 91.62 166 LEU A O 1
ATOM 1191 N N . TYR A 1 167 ? 3.171 -14.294 -18.698 1.00 90.19 167 TYR A N 1
ATOM 1192 C CA . TYR A 1 167 ? 2.779 -13.856 -20.045 1.00 90.19 167 TYR A CA 1
ATOM 1193 C C . TYR A 1 167 ? 3.830 -14.201 -21.103 1.00 90.19 167 TYR A C 1
ATOM 1195 O O . TYR A 1 167 ? 3.478 -14.581 -22.218 1.00 90.19 167 TYR A O 1
ATOM 1203 N N . GLY A 1 168 ? 5.115 -14.091 -20.755 1.00 89.44 168 GLY A N 1
ATOM 1204 C CA . GLY A 1 168 ? 6.211 -14.485 -21.638 1.00 89.44 168 GLY A CA 1
ATOM 1205 C C . GLY A 1 168 ? 6.193 -15.987 -21.909 1.00 89.44 168 GLY A C 1
ATOM 1206 O O . GLY A 1 168 ? 6.317 -16.395 -23.061 1.00 89.44 168 GLY A O 1
ATOM 1207 N N . TYR A 1 169 ? 5.949 -16.785 -20.866 1.00 92.44 169 TYR A N 1
ATOM 1208 C CA . TYR A 1 169 ? 5.807 -18.238 -20.960 1.00 92.44 169 TYR A CA 1
ATOM 1209 C C . TYR A 1 169 ? 4.643 -18.665 -21.865 1.00 92.44 169 TYR A C 1
ATOM 1211 O O . TYR A 1 169 ? 4.812 -19.506 -22.741 1.00 92.44 169 TYR A O 1
ATOM 1219 N N . PHE A 1 170 ? 3.459 -18.065 -21.716 1.00 92.38 170 PHE A N 1
ATOM 1220 C CA . PHE A 1 170 ? 2.336 -18.397 -22.599 1.00 92.38 170 PHE A CA 1
ATOM 1221 C C . PHE A 1 170 ? 2.563 -17.941 -24.040 1.00 92.38 170 PHE A C 1
ATOM 1223 O O . PHE A 1 170 ? 2.138 -18.626 -24.967 1.00 92.38 170 PHE A O 1
ATOM 1230 N N . ARG A 1 171 ? 3.259 -16.817 -24.247 1.00 90.19 171 ARG A N 1
ATOM 1231 C CA . ARG A 1 171 ? 3.595 -16.356 -25.595 1.00 90.19 171 ARG A CA 1
ATOM 1232 C C . ARG A 1 171 ? 4.576 -17.300 -26.290 1.00 90.19 171 ARG A C 1
ATOM 1234 O O . ARG A 1 171 ? 4.379 -17.589 -27.461 1.00 90.19 171 ARG A O 1
ATOM 1241 N N . SER A 1 172 ? 5.574 -17.832 -25.579 1.00 90.25 172 SER A N 1
ATOM 1242 C CA . SER A 1 172 ? 6.547 -18.764 -26.170 1.00 90.25 172 SER A CA 1
ATOM 1243 C C . SER A 1 172 ? 5.957 -20.129 -26.543 1.00 90.25 172 SER A C 1
ATOM 1245 O O . SER A 1 172 ? 6.529 -20.825 -27.375 1.00 90.25 172 SER A O 1
ATOM 1247 N N . LEU A 1 173 ? 4.806 -20.506 -25.976 1.00 90.94 173 LEU A N 1
ATOM 1248 C CA . LEU A 1 173 ? 4.048 -21.690 -26.397 1.00 90.94 173 LEU A CA 1
ATOM 1249 C C . LEU A 1 173 ? 3.292 -21.478 -27.721 1.00 90.94 173 LEU A C 1
ATOM 1251 O O . LEU A 1 173 ? 2.972 -22.453 -28.397 1.00 90.94 173 LEU A O 1
ATOM 1255 N N . GLY A 1 174 ? 2.982 -20.227 -28.072 1.00 81.25 174 GLY A N 1
ATOM 1256 C CA . GLY A 1 174 ? 2.203 -19.867 -29.260 1.00 81.25 174 GLY A CA 1
ATOM 1257 C C . GLY A 1 174 ? 3.025 -19.511 -30.504 1.00 81.25 174 GLY A C 1
ATOM 1258 O O . GLY A 1 174 ? 2.435 -19.423 -31.581 1.00 81.25 174 GLY A O 1
ATOM 1259 N N . GLY A 1 175 ? 4.346 -19.334 -30.368 1.00 65.69 175 GLY A N 1
ATOM 1260 C CA . GLY A 1 175 ? 5.255 -18.879 -31.434 1.00 65.69 175 GLY A CA 1
ATOM 1261 C C . GLY A 1 175 ? 5.863 -17.512 -31.153 1.00 65.69 175 GLY A C 1
ATOM 1262 O O . GLY A 1 175 ? 5.097 -16.526 -31.074 1.00 65.69 175 GLY A O 1
#

pLDDT: mean 82.61, std 9.94, range [53.88, 95.88]